Protein AF-A0AAP0KZY1-F1 (afdb_monomer)

Foldseek 3Di:
DWDWDCVVVATFIWDDDPVDPDIDTQQDDPPWRDWDDWDQAPQQKTKIWTQNPPPPDPQQGSIFIKIARRVVRDIATQDEGQWHWADWDADNVRQKIWTFTLGNDGHPPDDPDRDTDTDMDTSPCSDNPPDDDPPPDDPDDDDPDDDDDDDDDDDDDDDDD

pLDDT: mean 78.89, std 20.88, range [32.25, 96.94]

Mean predicted aligned error: 12.03 Å

Secondary structure (DSSP, 8-state):
-EEEE-TTSS-EEEE--TT-SSPEEPP--TT-S-EEEEEEETTTEEEEEE--S---STT----EEEEEETTT--EEE-SPTT-EEEEEEE-TTSSEEEEEEEETSPP---SS----EEEEEETT----SS-PPP---PPP-PPPP----PPPP--------

Radius of gyration: 23.99 Å; Cα contacts (8 Å, |Δi|>4): 283; chains: 1; bounding box: 99×30×45 Å

Sequence (161 aa):
MVFISERSGSARIYSQSPRDLKPRQIPTVTNALFHDRPSLINNNRLYFTSLHEPSGVVFKSSCAVYCTNLEDGKTVRLTPRGAVDYSPAVSRSGKLVAVASYGFKPWEMEFNEMRTDIVVFPASILAIASRSAPADGLPGQAIPPSTSTASPTTDGGASSE

InterPro domains:
  IPR011042 Six-bladed beta-propeller, TolB-like [G3DSA:2.120.10.30] (1-127)

Solvent-accessible surface area (backbone atoms only — not comparable to full-atom values): 10169 Å² total; per-residue (Å²): 93,67,47,77,45,48,90,82,84,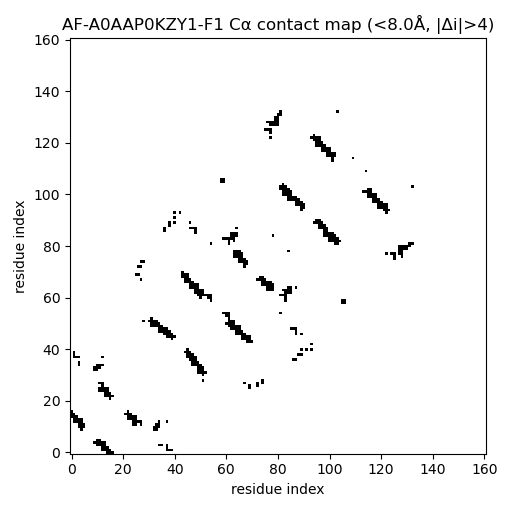45,51,41,49,30,39,40,53,97,88,48,97,65,72,42,75,52,78,65,81,78,92,32,78,40,63,44,71,69,43,77,48,95,84,50,34,38,34,31,32,30,46,63,60,75,60,92,45,86,70,38,73,32,32,28,37,34,38,27,36,66,87,81,52,51,70,45,70,60,49,41,64,73,31,26,33,40,79,71,45,68,42,96,85,56,52,38,34,35,29,42,29,52,41,69,63,73,62,84,82,63,84,88,62,7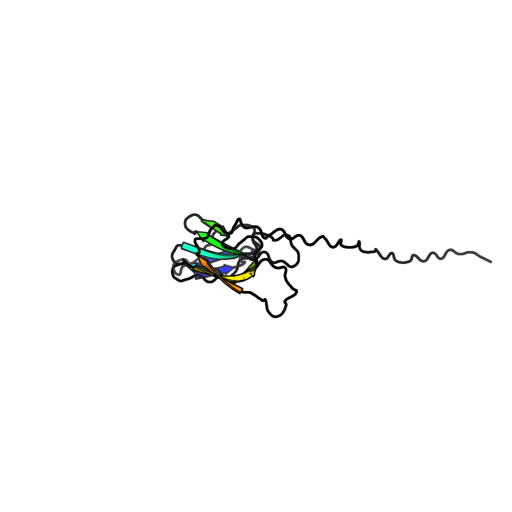8,85,52,47,84,47,73,47,55,60,80,49,74,69,48,72,72,65,71,74,83,87,78,76,75,80,80,81,78,78,77,82,82,81,80,82,77,78,87,81,85,85,83,80,87,82,90,134

Structure (mmCIF, N/CA/C/O backbone):
data_AF-A0AAP0KZY1-F1
#
_entry.id   AF-A0AAP0KZY1-F1
#
loop_
_atom_site.group_PDB
_atom_site.id
_atom_site.type_symbol
_atom_site.label_atom_id
_atom_site.label_alt_id
_atom_site.label_comp_id
_atom_site.label_asym_id
_atom_site.label_entity_id
_atom_site.label_seq_id
_at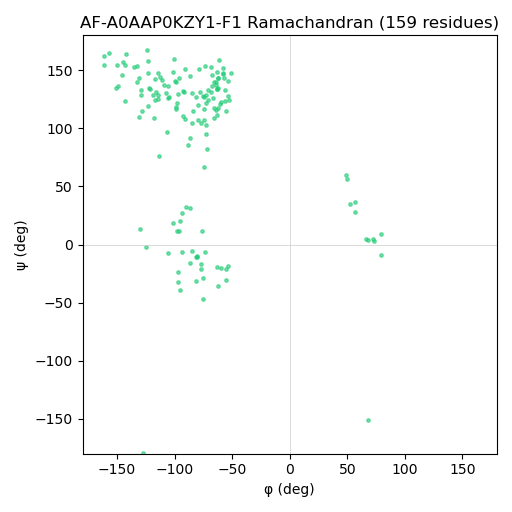om_site.pdbx_PDB_ins_code
_atom_site.Cartn_x
_atom_site.Cartn_y
_atom_site.Cartn_z
_atom_site.occupancy
_atom_site.B_iso_or_equiv
_atom_site.auth_seq_id
_atom_site.auth_comp_id
_atom_site.auth_asym_id
_atom_site.auth_atom_id
_atom_site.pdbx_PDB_model_num
ATOM 1 N N . MET A 1 1 ? -8.149 9.969 12.646 1.00 88.38 1 MET A N 1
ATOM 2 C CA . MET A 1 1 ? -7.103 10.242 11.634 1.00 88.38 1 MET A CA 1
ATOM 3 C C . MET A 1 1 ? -6.083 9.116 11.655 1.00 88.38 1 MET A C 1
ATOM 5 O O . MET A 1 1 ? -5.809 8.599 12.734 1.00 88.38 1 MET A O 1
ATOM 9 N N . VAL A 1 2 ? -5.534 8.747 10.497 1.00 93.38 2 VAL A N 1
ATOM 10 C CA . VAL A 1 2 ? -4.338 7.896 10.396 1.00 93.38 2 VAL A CA 1
ATOM 11 C C . VAL A 1 2 ? -3.182 8.707 9.825 1.00 93.38 2 VAL A C 1
ATOM 13 O O . VAL A 1 2 ? -3.411 9.599 9.013 1.00 93.38 2 VAL A O 1
ATOM 16 N N . PHE A 1 3 ? -1.966 8.444 10.288 1.00 94.00 3 PHE A N 1
ATOM 17 C CA . PHE A 1 3 ? -0.772 9.180 9.875 1.00 94.00 3 PHE A CA 1
ATOM 18 C C . PHE A 1 3 ? 0.492 8.347 10.088 1.00 94.00 3 PHE A C 1
ATOM 20 O O . PHE A 1 3 ? 0.473 7.345 10.804 1.00 94.00 3 PHE A O 1
ATOM 27 N N . ILE A 1 4 ? 1.593 8.777 9.476 1.00 93.75 4 ILE A N 1
ATOM 28 C CA . ILE A 1 4 ? 2.914 8.171 9.653 1.00 93.75 4 ILE A CA 1
ATOM 29 C C . ILE A 1 4 ? 3.729 9.004 10.633 1.00 93.75 4 ILE A C 1
ATOM 31 O O . ILE A 1 4 ? 3.663 10.232 10.633 1.00 93.75 4 ILE A O 1
ATOM 35 N N . SER A 1 5 ? 4.489 8.335 11.492 1.00 92.19 5 SER A N 1
ATOM 36 C CA . SER A 1 5 ? 5.437 8.982 12.392 1.00 92.19 5 SER A CA 1
ATOM 37 C C . SER A 1 5 ? 6.658 8.097 12.600 1.00 92.19 5 SER A C 1
ATOM 39 O O . SER A 1 5 ? 6.539 6.876 12.657 1.00 92.19 5 SER A O 1
ATOM 41 N N . GLU A 1 6 ? 7.817 8.728 12.764 1.00 91.06 6 GLU A N 1
ATOM 42 C CA . GLU A 1 6 ? 9.093 8.060 13.051 1.00 91.06 6 GLU A CA 1
ATOM 43 C C . GLU A 1 6 ? 9.464 8.070 14.539 1.00 91.06 6 GLU A C 1
ATOM 45 O O . GLU A 1 6 ? 10.576 7.718 14.917 1.00 91.06 6 GLU A O 1
ATOM 50 N N . ARG A 1 7 ? 8.528 8.447 15.417 1.00 89.94 7 ARG A N 1
ATOM 51 C CA . ARG A 1 7 ? 8.751 8.616 16.867 1.00 89.94 7 ARG A CA 1
ATOM 52 C C . ARG A 1 7 ? 9.357 7.403 17.590 1.00 89.94 7 ARG A C 1
ATOM 54 O O . ARG A 1 7 ? 9.839 7.552 18.704 1.00 89.94 7 ARG A O 1
ATOM 61 N N . SER A 1 8 ? 9.290 6.214 16.993 1.00 85.88 8 SER A N 1
ATOM 62 C CA . SER A 1 8 ? 9.873 4.969 17.505 1.00 85.88 8 SER A CA 1
ATOM 63 C C . SER A 1 8 ? 11.194 4.589 16.817 1.00 85.88 8 SER A C 1
ATOM 65 O O . SER A 1 8 ? 11.562 3.418 16.815 1.00 85.88 8 SER A O 1
ATOM 67 N N . GLY A 1 9 ? 11.865 5.537 16.155 1.00 86.88 9 GLY A N 1
ATOM 68 C CA . GLY A 1 9 ? 13.112 5.315 15.412 1.00 86.88 9 GLY A CA 1
ATOM 69 C C . GLY A 1 9 ? 12.933 4.683 14.026 1.00 86.88 9 GLY A C 1
ATOM 70 O O . GLY A 1 9 ? 13.905 4.259 13.415 1.00 86.88 9 GLY A O 1
ATOM 71 N N . SER A 1 10 ? 11.697 4.558 13.535 1.00 86.44 10 SER A N 1
ATOM 72 C CA . SER A 1 10 ? 11.380 4.076 12.180 1.00 86.44 10 SER A CA 1
ATOM 73 C C . SER A 1 10 ? 9.962 4.479 11.782 1.00 86.44 10 SER A C 1
ATOM 75 O O . SER A 1 10 ? 9.109 4.664 12.652 1.00 86.44 10 SER A O 1
ATOM 77 N N . ALA A 1 11 ? 9.698 4.596 10.477 1.00 89.62 11 ALA A N 1
ATOM 78 C CA . ALA A 1 11 ? 8.383 4.963 9.959 1.00 89.62 11 ALA A CA 1
ATOM 79 C C . ALA A 1 11 ? 7.330 3.915 10.351 1.00 89.62 11 ALA A C 1
ATOM 81 O O . ALA A 1 11 ? 7.414 2.744 9.966 1.00 89.62 11 ALA A O 1
ATOM 82 N N . ARG A 1 12 ? 6.326 4.336 11.127 1.00 92.00 12 ARG A N 1
ATOM 83 C CA . ARG A 1 12 ? 5.192 3.507 11.564 1.00 92.00 12 ARG A CA 1
ATOM 84 C C . ARG A 1 12 ? 3.873 4.235 11.354 1.00 92.00 12 ARG A C 1
ATOM 86 O O . ARG A 1 12 ? 3.822 5.464 11.361 1.00 92.00 12 ARG A O 1
ATOM 93 N N . ILE A 1 13 ? 2.805 3.461 11.175 1.00 94.00 13 ILE A N 1
ATOM 94 C CA . ILE A 1 13 ? 1.451 3.990 11.004 1.00 94.00 13 ILE A CA 1
ATOM 95 C C . ILE A 1 13 ? 0.766 4.066 12.369 1.00 94.00 13 ILE A C 1
ATOM 97 O O . ILE A 1 13 ? 0.756 3.106 13.139 1.00 94.00 13 ILE A O 1
ATOM 101 N N . TYR A 1 14 ? 0.169 5.217 12.656 1.00 93.56 14 TYR A N 1
ATOM 102 C CA . TYR A 1 14 ? -0.561 5.491 13.886 1.00 93.56 14 TYR A CA 1
ATOM 103 C C . TYR A 1 14 ? -1.995 5.910 13.577 1.00 93.56 14 TYR A C 1
ATOM 105 O O . TYR A 1 14 ? -2.271 6.574 12.577 1.00 93.56 14 TYR A O 1
ATOM 113 N N . SER A 1 15 ? -2.908 5.557 14.478 1.00 92.50 15 SER A N 1
ATOM 114 C CA . SER A 1 15 ? -4.270 6.081 14.526 1.00 92.50 15 SER A CA 1
ATOM 115 C C . SER A 1 15 ? -4.448 7.007 15.720 1.00 92.50 15 SER A C 1
ATOM 117 O O . SER A 1 15 ? -4.044 6.666 16.832 1.00 92.50 15 SER A O 1
ATOM 119 N N . GLN A 1 16 ? -5.129 8.126 15.493 1.00 91.50 16 GLN A N 1
ATOM 120 C CA . GLN A 1 16 ? -5.598 9.036 16.532 1.00 91.50 16 GLN A CA 1
ATOM 121 C C . GLN A 1 16 ? -7.113 9.198 16.419 1.00 91.50 16 GLN A C 1
ATOM 123 O O . GLN A 1 16 ? -7.630 9.657 15.390 1.00 91.50 16 GLN A O 1
ATOM 128 N N . SER A 1 17 ? -7.812 8.810 17.482 1.00 88.06 17 SER A N 1
ATOM 129 C CA . SER A 1 17 ? -9.220 9.135 17.696 1.00 88.06 17 SER A CA 1
ATOM 130 C C . SER A 1 17 ? -9.318 10.499 18.383 1.00 88.06 17 SER A C 1
ATOM 132 O O . SER A 1 17 ? -8.495 10.781 19.249 1.00 88.06 17 SER A O 1
ATOM 134 N N . PRO A 1 18 ? -10.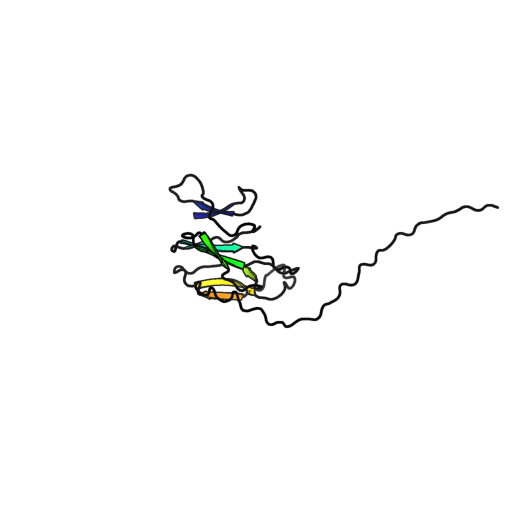332 11.330 18.086 1.00 88.19 18 PRO A N 1
ATOM 135 C CA . PRO A 1 18 ? -10.587 12.551 18.855 1.00 88.19 18 PRO A CA 1
ATOM 136 C C . PRO A 1 18 ? -10.861 12.296 20.345 1.00 88.19 18 PRO A C 1
ATOM 138 O O . PRO A 1 18 ? -10.758 13.212 21.151 1.00 88.19 18 PRO A O 1
ATOM 141 N N . ARG A 1 19 ? -11.242 11.063 20.704 1.00 90.31 19 ARG A N 1
ATOM 142 C CA . ARG A 1 19 ? -11.550 10.659 22.084 1.00 90.31 19 ARG A CA 1
ATOM 143 C C . ARG A 1 19 ? -10.319 10.210 22.872 1.00 90.31 19 ARG A C 1
ATOM 145 O O . ARG A 1 19 ? -10.384 10.150 24.093 1.00 90.31 19 ARG A O 1
ATOM 152 N N . ASP A 1 20 ? -9.218 9.914 22.184 1.00 88.62 20 ASP A N 1
ATOM 153 C CA . ASP A 1 20 ? -8.009 9.370 22.794 1.00 88.62 20 ASP A CA 1
ATOM 154 C C . ASP A 1 20 ? -6.916 10.439 22.828 1.00 88.62 20 ASP A C 1
ATOM 156 O O . ASP A 1 20 ? -6.594 11.058 21.817 1.00 88.62 20 ASP A O 1
ATOM 160 N N . LEU A 1 21 ? -6.289 10.638 23.986 1.00 86.00 21 LEU A N 1
ATOM 161 C CA . LEU A 1 21 ? -5.203 11.617 24.133 1.00 86.00 21 LEU A CA 1
ATOM 162 C C . LEU A 1 21 ? -3.871 11.125 23.547 1.00 86.00 21 LEU A C 1
ATOM 164 O O . LEU A 1 21 ? -2.989 11.931 23.258 1.00 86.00 21 LEU A O 1
ATOM 168 N N . LYS A 1 22 ? -3.705 9.808 23.376 1.00 90.44 22 LYS A N 1
ATOM 169 C CA . LYS A 1 22 ? -2.454 9.192 22.923 1.00 90.44 22 LYS A CA 1
ATOM 170 C C . LYS A 1 22 ? -2.652 8.449 21.599 1.00 90.44 22 LYS A C 1
ATOM 172 O O . LYS A 1 22 ? -3.508 7.566 21.542 1.00 90.44 22 LYS A O 1
ATOM 177 N N . PRO A 1 23 ? -1.814 8.719 20.581 1.00 92.88 23 PRO A N 1
ATOM 178 C CA . PRO A 1 23 ? -1.846 7.956 19.343 1.00 92.88 23 PRO A CA 1
ATOM 179 C C . PRO A 1 23 ? -1.514 6.490 19.572 1.00 92.88 23 PRO A C 1
ATOM 181 O O . PRO A 1 23 ? -0.535 6.158 20.242 1.00 92.88 23 PRO A O 1
ATOM 184 N N . ARG A 1 24 ? -2.305 5.614 18.954 1.00 92.56 24 ARG A N 1
ATOM 185 C CA . ARG A 1 24 ? -2.095 4.168 18.979 1.00 92.56 24 ARG A CA 1
ATOM 186 C C . ARG A 1 24 ? -1.363 3.736 17.718 1.00 92.56 24 ARG A C 1
ATOM 188 O O . ARG A 1 24 ? -1.792 4.079 16.617 1.00 92.56 24 ARG A O 1
ATOM 195 N N . GLN A 1 25 ? -0.285 2.974 17.870 1.00 91.75 25 GLN A N 1
ATOM 196 C CA . GLN A 1 25 ? 0.380 2.350 16.729 1.00 91.75 25 GLN A CA 1
ATOM 197 C C . GLN A 1 25 ? -0.525 1.267 16.142 1.00 91.75 25 GLN A C 1
ATOM 199 O O . GLN A 1 25 ? -1.056 0.435 16.876 1.00 91.75 25 GLN A O 1
ATOM 204 N N . ILE A 1 26 ? -0.705 1.285 14.825 1.00 91.06 26 ILE A N 1
ATOM 205 C CA . ILE A 1 26 ? -1.398 0.215 14.115 1.00 91.06 26 ILE A CA 1
ATOM 206 C C . ILE A 1 26 ? -0.376 -0.889 13.810 1.00 91.06 26 ILE A C 1
ATOM 208 O O . ILE A 1 26 ? 0.693 -0.575 13.280 1.00 91.06 26 ILE A O 1
ATOM 212 N N . PRO A 1 27 ? -0.671 -2.164 14.124 1.00 84.12 27 PRO A N 1
ATOM 213 C CA . PRO A 1 27 ? 0.166 -3.276 13.694 1.00 84.12 27 PRO A CA 1
ATOM 214 C C . PRO A 1 27 ? 0.228 -3.319 12.166 1.00 84.12 27 PRO A C 1
ATOM 216 O O . PRO A 1 27 ? -0.796 -3.433 11.500 1.00 84.12 27 PRO A O 1
ATOM 219 N N . THR A 1 28 ? 1.429 -3.212 11.615 1.00 83.81 28 THR A N 1
ATOM 220 C CA . THR A 1 28 ? 1.718 -3.375 10.185 1.00 83.81 28 THR A CA 1
ATOM 221 C C . THR A 1 28 ? 2.838 -4.397 10.026 1.00 83.81 28 THR A C 1
ATOM 223 O O . THR A 1 28 ? 3.332 -4.949 11.013 1.00 83.81 28 THR A O 1
ATOM 226 N N . VAL A 1 29 ? 3.251 -4.671 8.787 1.00 81.69 29 VAL A N 1
ATOM 227 C CA . VAL A 1 29 ? 4.414 -5.527 8.521 1.00 81.69 29 VAL A CA 1
ATOM 228 C C . VAL A 1 29 ? 5.647 -5.042 9.287 1.00 81.69 29 VAL A C 1
ATOM 230 O O . VAL A 1 29 ? 6.062 -3.886 9.186 1.00 81.69 29 VAL A O 1
ATOM 233 N N . THR A 1 30 ? 6.221 -5.943 10.080 1.00 71.50 30 THR A N 1
ATOM 234 C CA . THR A 1 30 ? 7.420 -5.684 10.873 1.00 71.50 30 THR A CA 1
ATOM 235 C C . THR A 1 30 ? 8.652 -5.635 9.964 1.00 71.50 30 THR A C 1
ATOM 237 O O . THR A 1 30 ? 8.667 -6.202 8.873 1.00 71.50 30 THR A O 1
ATOM 240 N N . ASN A 1 31 ? 9.686 -4.904 10.386 1.00 77.12 31 ASN A N 1
ATOM 241 C CA . ASN A 1 31 ? 10.972 -4.754 9.680 1.00 77.12 31 ASN A CA 1
ATOM 242 C C . ASN A 1 31 ? 10.938 -4.010 8.334 1.00 77.12 31 ASN A C 1
ATOM 244 O O . ASN A 1 31 ? 11.970 -3.888 7.680 1.00 77.12 31 ASN A O 1
ATOM 248 N N . ALA A 1 32 ? 9.797 -3.454 7.924 1.00 80.25 32 ALA A N 1
ATOM 249 C CA . ALA A 1 32 ? 9.772 -2.538 6.792 1.00 80.25 32 ALA A CA 1
ATOM 250 C C . ALA A 1 32 ? 10.431 -1.200 7.169 1.00 80.25 32 ALA A C 1
ATOM 252 O O . ALA A 1 32 ? 10.122 -0.606 8.210 1.00 80.25 32 ALA A O 1
ATOM 253 N N . LEU A 1 33 ? 11.318 -0.724 6.294 1.00 77.19 33 LEU A N 1
ATOM 254 C CA . LEU A 1 33 ? 12.007 0.563 6.439 1.00 77.19 33 LEU A CA 1
ATOM 255 C C . LEU A 1 33 ? 11.117 1.756 6.069 1.00 77.19 33 LEU A C 1
ATOM 257 O O . LEU A 1 33 ? 11.429 2.887 6.420 1.00 77.19 33 LEU A O 1
ATOM 261 N N . PHE A 1 34 ? 10.011 1.510 5.364 1.00 87.75 34 PHE A N 1
ATOM 262 C CA . PHE A 1 34 ? 9.183 2.570 4.807 1.00 87.75 34 PHE A CA 1
ATOM 263 C C . PHE A 1 34 ? 7.710 2.171 4.720 1.00 87.75 34 PHE A C 1
ATOM 265 O O . PHE A 1 34 ? 7.369 1.069 4.264 1.00 87.75 34 PHE A O 1
ATOM 272 N N . HIS A 1 35 ? 6.854 3.114 5.105 1.00 92.56 35 HIS A N 1
ATOM 273 C CA . HIS A 1 35 ? 5.415 3.103 4.882 1.00 92.56 35 HIS A CA 1
ATOM 274 C C . HIS A 1 35 ? 4.992 4.473 4.349 1.00 92.56 35 HIS A C 1
ATOM 276 O O . HIS A 1 35 ? 5.469 5.479 4.865 1.00 92.56 35 HIS A O 1
ATOM 282 N N . ASP A 1 36 ? 4.083 4.514 3.376 1.00 92.62 36 ASP A N 1
ATOM 283 C CA . ASP A 1 36 ? 3.507 5.762 2.855 1.00 92.62 36 ASP A CA 1
ATOM 284 C C . ASP A 1 36 ? 2.012 5.611 2.531 1.00 92.62 36 ASP A C 1
ATOM 286 O O . ASP A 1 36 ? 1.491 4.497 2.436 1.00 92.62 36 ASP A O 1
ATOM 290 N N . ARG A 1 37 ? 1.322 6.746 2.375 1.00 93.00 37 ARG A N 1
ATOM 291 C CA . ARG A 1 37 ? -0.081 6.877 1.950 1.00 93.00 37 ARG A CA 1
ATOM 292 C C . ARG A 1 37 ? -1.051 5.981 2.736 1.00 93.00 37 ARG A C 1
ATOM 294 O O . ARG A 1 37 ? -1.777 5.193 2.129 1.00 93.00 37 ARG A O 1
ATOM 301 N N . PRO A 1 38 ? -1.100 6.087 4.078 1.00 94.81 38 PRO A N 1
ATOM 302 C CA . PRO A 1 38 ? -2.050 5.321 4.864 1.00 94.81 38 PRO A CA 1
ATOM 303 C C . PRO A 1 38 ? -3.473 5.800 4.563 1.00 94.81 38 PRO A C 1
ATOM 305 O O . PRO A 1 38 ? -3.789 6.980 4.710 1.00 94.81 38 PRO A O 1
ATOM 308 N N . SER A 1 39 ? -4.347 4.874 4.190 1.00 92.62 39 SER A N 1
ATOM 309 C CA . SER A 1 39 ? -5.768 5.127 3.975 1.00 92.62 39 SER A CA 1
ATOM 310 C C . SER A 1 39 ? -6.592 4.116 4.758 1.00 92.62 39 SER A C 1
ATOM 312 O O . SER A 1 39 ? -6.535 2.912 4.505 1.00 92.62 39 SER A O 1
ATOM 314 N N . LEU A 1 40 ? -7.337 4.611 5.744 1.00 90.56 40 LEU A N 1
ATOM 315 C CA . LEU A 1 40 ? -8.249 3.809 6.549 1.00 90.56 40 LEU A CA 1
ATOM 316 C C . LEU A 1 40 ? -9.666 3.979 6.010 1.00 90.56 40 LEU A C 1
ATOM 318 O O . LEU A 1 40 ? -10.216 5.080 6.054 1.00 90.56 40 LEU A O 1
ATOM 322 N N . ILE A 1 41 ? -10.255 2.888 5.529 1.00 86.06 41 ILE A N 1
ATOM 323 C CA . ILE A 1 41 ? -11.646 2.863 5.069 1.00 86.06 41 ILE A CA 1
ATOM 324 C C . ILE A 1 41 ? -12.560 2.247 6.132 1.00 86.06 41 ILE A C 1
ATOM 326 O O . ILE A 1 41 ? -12.112 1.480 6.984 1.00 86.06 41 ILE A O 1
ATOM 330 N N . ASN A 1 42 ? -13.860 2.537 6.044 1.00 77.69 42 ASN A N 1
ATOM 331 C CA . ASN A 1 42 ? -14.868 2.199 7.060 1.00 77.69 42 ASN A CA 1
ATOM 332 C C . ASN A 1 42 ? -14.948 0.709 7.445 1.00 77.69 42 ASN A C 1
ATOM 334 O O . ASN A 1 42 ? -15.412 0.397 8.535 1.00 77.69 42 ASN A O 1
ATOM 338 N N . ASN A 1 43 ? -14.459 -0.208 6.608 1.00 79.31 43 ASN A N 1
ATOM 339 C CA . ASN A 1 43 ? -14.481 -1.653 6.867 1.00 79.31 43 ASN A CA 1
ATOM 340 C C . ASN A 1 43 ? -13.262 -2.133 7.676 1.00 79.31 43 ASN A C 1
ATOM 342 O O . ASN A 1 43 ? -12.764 -3.228 7.433 1.00 79.31 43 ASN A O 1
ATOM 346 N N . ASN A 1 44 ? -12.728 -1.283 8.557 1.00 87.56 44 ASN A N 1
ATOM 347 C CA . ASN A 1 44 ? -11.575 -1.572 9.413 1.00 87.56 44 ASN A CA 1
ATOM 348 C C . ASN A 1 44 ? -10.338 -2.092 8.645 1.00 87.56 44 ASN A C 1
ATOM 350 O O . ASN A 1 44 ? -9.582 -2.935 9.125 1.00 87.56 44 ASN A O 1
ATOM 354 N N . ARG A 1 45 ? -10.142 -1.587 7.421 1.00 90.94 45 ARG A N 1
ATOM 355 C CA . ARG A 1 45 ? -9.032 -1.956 6.534 1.00 90.94 45 ARG A CA 1
ATOM 356 C C . ARG A 1 45 ? -8.119 -0.766 6.309 1.00 90.94 45 ARG A C 1
ATOM 358 O O . ARG A 1 45 ? -8.567 0.289 5.857 1.00 90.94 45 ARG A O 1
ATOM 365 N N . LEU A 1 46 ? -6.841 -0.967 6.601 1.00 93.62 46 LEU A N 1
ATOM 366 C CA . LEU A 1 46 ? -5.778 -0.006 6.355 1.00 93.62 46 LEU A CA 1
ATOM 367 C C . LEU A 1 46 ? -5.050 -0.379 5.067 1.00 93.62 46 LEU A C 1
ATOM 369 O O . LEU A 1 46 ? -4.420 -1.428 4.999 1.00 93.62 46 LEU A O 1
ATOM 373 N N . TYR A 1 47 ? -5.093 0.505 4.081 1.00 93.88 47 TYR A N 1
ATOM 374 C CA . TYR A 1 47 ? -4.311 0.410 2.855 1.00 93.88 47 TYR A CA 1
ATOM 375 C C . TYR A 1 47 ? -3.090 1.305 2.981 1.00 93.88 47 TYR A C 1
ATOM 377 O O . TYR A 1 47 ? -3.185 2.402 3.530 1.00 93.88 47 TYR A O 1
ATOM 385 N N . PHE A 1 48 ? -1.947 0.839 2.501 1.00 94.75 48 PHE A N 1
ATOM 386 C CA . PHE A 1 48 ? -0.709 1.602 2.559 1.00 94.75 48 PHE A CA 1
ATOM 387 C C . PHE A 1 48 ? 0.303 1.057 1.560 1.00 94.75 48 PHE A C 1
ATOM 389 O O . PHE A 1 48 ? 0.210 -0.080 1.092 1.00 94.75 48 PHE A O 1
ATOM 396 N N . THR A 1 49 ? 1.296 1.877 1.266 1.00 95.50 49 THR A N 1
ATOM 397 C CA . THR A 1 49 ? 2.453 1.507 0.462 1.00 95.50 49 THR A CA 1
ATOM 398 C C . THR A 1 49 ? 3.605 1.113 1.375 1.00 95.50 49 THR A C 1
ATOM 400 O O . THR A 1 49 ? 3.791 1.728 2.424 1.00 95.50 49 THR A O 1
ATOM 403 N N . SER A 1 50 ? 4.403 0.111 1.003 1.00 94.56 50 SER A N 1
ATOM 404 C CA . SER A 1 50 ? 5.602 -0.255 1.761 1.00 94.56 50 SER A CA 1
ATOM 405 C C . SER A 1 50 ? 6.707 -0.852 0.893 1.00 94.56 50 SER A C 1
ATOM 407 O O . SER A 1 50 ? 6.436 -1.466 -0.137 1.00 94.56 50 SER A O 1
ATOM 409 N N . LEU A 1 51 ? 7.950 -0.718 1.364 1.00 92.25 51 LEU A N 1
ATOM 410 C CA . LEU A 1 51 ? 9.151 -1.370 0.819 1.00 92.25 51 LEU A CA 1
ATOM 411 C C . LEU A 1 51 ? 9.465 -2.702 1.531 1.00 92.25 51 LEU A C 1
ATOM 413 O O . LEU A 1 51 ? 10.622 -3.097 1.635 1.00 92.25 51 LEU A O 1
ATOM 417 N N . HIS A 1 52 ? 8.444 -3.362 2.084 1.00 89.00 52 HIS A N 1
ATOM 418 C CA . HIS A 1 52 ? 8.600 -4.514 2.977 1.00 89.00 52 HIS A CA 1
ATOM 419 C C . HIS A 1 52 ? 9.283 -5.735 2.343 1.00 89.00 52 HIS A C 1
ATOM 421 O O . HIS A 1 52 ? 10.023 -6.426 3.034 1.00 89.00 52 HIS A O 1
ATOM 427 N N . GLU A 1 53 ? 9.043 -6.004 1.057 1.00 89.31 53 GLU A N 1
ATOM 428 C CA . GLU A 1 53 ? 9.595 -7.161 0.338 1.00 89.31 53 GLU A CA 1
ATOM 429 C C . GLU A 1 53 ? 10.701 -6.692 -0.630 1.00 89.31 53 GLU A C 1
ATOM 431 O O . GLU A 1 53 ? 10.362 -6.242 -1.726 1.00 89.31 53 GLU A O 1
ATOM 436 N N . PRO A 1 54 ? 12.004 -6.759 -0.274 1.00 86.38 54 PRO A N 1
ATOM 437 C CA . PRO A 1 54 ? 13.092 -6.271 -1.126 1.00 86.38 54 PRO A CA 1
ATOM 438 C C . PRO A 1 54 ? 13.099 -6.935 -2.509 1.00 86.38 54 PRO A C 1
ATOM 440 O O . PRO A 1 54 ? 12.837 -8.129 -2.631 1.00 86.38 54 PRO A O 1
ATOM 443 N N . SER A 1 55 ? 13.441 -6.174 -3.552 1.00 85.19 55 SER A N 1
ATOM 444 C CA . SER A 1 55 ? 13.475 -6.687 -4.930 1.00 85.19 55 SER A CA 1
ATOM 445 C C . SER A 1 55 ? 14.694 -7.572 -5.209 1.00 85.19 55 SER A C 1
ATOM 447 O O . SER A 1 55 ? 14.631 -8.430 -6.084 1.00 85.19 55 SER A O 1
ATOM 449 N N . GLY A 1 56 ? 15.810 -7.339 -4.506 1.00 85.81 56 GLY A N 1
ATOM 450 C CA . GLY A 1 56 ? 17.112 -7.948 -4.806 1.00 85.81 56 GLY A CA 1
ATOM 451 C C . GLY A 1 56 ? 17.742 -7.464 -6.120 1.00 85.81 56 GLY A C 1
ATOM 452 O O . GLY A 1 56 ? 18.802 -7.950 -6.498 1.00 85.81 56 GLY A O 1
ATOM 453 N N . VAL A 1 57 ? 17.111 -6.508 -6.810 1.00 85.56 57 VAL A N 1
ATOM 454 C CA . VAL A 1 57 ? 17.523 -6.015 -8.128 1.00 85.56 57 VAL A CA 1
ATOM 455 C C . VAL A 1 57 ? 17.900 -4.541 -8.013 1.00 85.56 57 VAL A C 1
ATOM 457 O O . VAL A 1 57 ? 17.110 -3.715 -7.551 1.00 85.56 57 VAL A O 1
ATOM 460 N N . VAL A 1 58 ? 19.120 -4.211 -8.438 1.00 84.88 58 VAL A N 1
ATOM 461 C CA . VAL A 1 58 ? 19.616 -2.829 -8.461 1.00 84.88 58 VAL A CA 1
ATOM 462 C C . VAL A 1 58 ? 18.748 -1.998 -9.407 1.00 84.88 58 VAL A C 1
ATOM 464 O O . VAL A 1 58 ? 18.289 -2.501 -10.430 1.00 84.88 58 VAL A O 1
ATOM 467 N N . PHE A 1 59 ? 18.493 -0.737 -9.052 1.00 84.69 59 PHE A N 1
ATOM 468 C CA . PHE A 1 59 ? 17.617 0.158 -9.819 1.00 84.69 59 PHE A CA 1
ATOM 469 C C . PHE A 1 59 ? 16.195 -0.388 -10.017 1.00 84.69 59 PHE A C 1
ATOM 471 O O . PHE A 1 59 ? 15.508 -0.051 -10.975 1.00 84.69 59 PHE A O 1
ATOM 478 N N . LYS A 1 60 ? 15.715 -1.224 -9.094 1.00 87.81 60 LYS A N 1
ATOM 479 C CA . LYS A 1 60 ? 14.318 -1.643 -9.068 1.00 87.81 60 LYS A CA 1
ATOM 480 C C . LYS A 1 60 ? 13.753 -1.487 -7.668 1.00 87.81 60 LYS A C 1
ATOM 482 O O . LYS A 1 60 ? 14.100 -2.230 -6.750 1.00 87.81 60 LYS A O 1
ATOM 487 N N . SER A 1 61 ? 12.861 -0.514 -7.526 1.00 90.25 61 SER A N 1
ATOM 488 C CA . SER A 1 61 ? 12.108 -0.287 -6.294 1.00 90.25 61 SER A CA 1
ATOM 489 C C . SER A 1 61 ? 11.310 -1.536 -5.895 1.00 90.25 61 SER A C 1
ATOM 491 O O . SER A 1 61 ? 10.837 -2.288 -6.745 1.00 90.25 61 SER A O 1
ATOM 493 N N . SER A 1 62 ? 11.163 -1.765 -4.591 1.00 91.94 62 SER A N 1
ATOM 494 C CA . SER A 1 62 ? 10.335 -2.829 -4.002 1.00 91.94 62 SER A CA 1
ATOM 495 C C . SER A 1 62 ? 8.941 -2.349 -3.586 1.00 91.94 62 SER A C 1
ATOM 497 O O . SER A 1 62 ? 8.226 -3.034 -2.851 1.00 91.94 62 SER A O 1
ATOM 499 N N . CYS A 1 63 ? 8.569 -1.146 -4.017 1.00 94.12 63 CYS A N 1
ATOM 500 C CA . CYS A 1 63 ? 7.334 -0.494 -3.631 1.00 94.12 63 CYS A CA 1
ATOM 501 C C . CYS A 1 63 ? 6.106 -1.313 -4.023 1.00 94.12 63 CYS A C 1
ATOM 503 O O . CYS A 1 63 ? 5.910 -1.649 -5.189 1.00 94.12 63 CYS A O 1
ATOM 505 N N . ALA A 1 64 ? 5.289 -1.636 -3.025 1.00 95.00 64 ALA A N 1
ATOM 506 C CA . ALA A 1 64 ? 4.079 -2.413 -3.202 1.00 95.00 64 ALA A CA 1
ATOM 507 C C . ALA A 1 64 ? 2.966 -1.909 -2.284 1.00 95.00 64 ALA A C 1
ATOM 509 O O . ALA A 1 64 ? 3.213 -1.343 -1.214 1.00 95.00 64 ALA A O 1
ATOM 510 N N . VAL A 1 65 ? 1.730 -2.162 -2.702 1.00 95.00 65 VAL A N 1
ATOM 511 C CA . VAL A 1 65 ? 0.524 -1.832 -1.939 1.00 95.00 65 VAL A CA 1
ATOM 512 C C . VAL A 1 65 ? 0.094 -3.019 -1.089 1.00 95.00 65 VAL A C 1
ATOM 514 O O . VAL A 1 65 ? -0.021 -4.147 -1.580 1.00 95.00 65 VAL A O 1
ATOM 517 N N . TYR A 1 66 ? -0.185 -2.738 0.180 1.00 93.62 66 TYR A N 1
ATOM 518 C CA . TYR A 1 66 ? -0.611 -3.688 1.197 1.00 93.62 66 TYR A CA 1
ATOM 519 C C . TYR A 1 66 ? -1.951 -3.273 1.801 1.00 93.62 66 TYR A C 1
ATOM 521 O O . TYR A 1 66 ? -2.341 -2.104 1.774 1.00 93.62 66 TYR A O 1
ATOM 529 N N . CYS A 1 67 ? -2.644 -4.253 2.373 1.00 92.69 67 CYS A N 1
ATOM 530 C CA . CYS A 1 67 ? -3.835 -4.061 3.184 1.00 92.69 67 CYS A CA 1
ATOM 531 C C . CYS A 1 67 ? -3.670 -4.805 4.506 1.00 92.69 67 CYS A C 1
ATOM 533 O O . CYS A 1 67 ? -3.397 -6.004 4.504 1.00 92.69 67 CYS A O 1
ATOM 535 N N . THR A 1 68 ? -3.900 -4.121 5.619 1.00 91.75 68 THR A N 1
ATOM 536 C CA . THR A 1 68 ? -4.040 -4.738 6.938 1.00 91.75 68 THR A CA 1
ATOM 537 C C . THR A 1 68 ? -5.507 -4.735 7.341 1.00 91.75 68 THR A C 1
ATOM 539 O O . THR A 1 68 ? -6.155 -3.687 7.323 1.00 91.75 68 THR A O 1
ATOM 542 N N . ASN A 1 69 ? -6.034 -5.901 7.706 1.00 90.69 69 ASN A N 1
ATOM 543 C CA . ASN A 1 69 ? -7.296 -5.990 8.427 1.00 90.69 69 ASN A CA 1
ATOM 544 C C . ASN A 1 69 ? -7.023 -5.690 9.907 1.00 90.69 69 ASN A C 1
ATOM 546 O O . ASN A 1 69 ? -6.205 -6.348 10.540 1.00 90.69 69 ASN A O 1
ATOM 550 N N . LEU A 1 70 ? -7.659 -4.654 10.448 1.00 90.06 70 LEU A N 1
ATOM 551 C CA . LEU A 1 70 ? -7.416 -4.210 11.820 1.00 90.06 70 LEU A CA 1
ATOM 552 C C . LEU A 1 70 ? -8.169 -5.048 12.864 1.00 90.06 70 LEU A C 1
ATOM 554 O O . LEU A 1 70 ? -7.914 -4.877 14.052 1.00 90.06 70 LEU A O 1
ATOM 558 N N . GLU A 1 71 ? -9.088 -5.924 12.446 1.00 89.31 71 GLU A N 1
ATOM 559 C CA . GLU A 1 71 ? -9.787 -6.849 13.350 1.00 89.31 71 GLU A CA 1
ATOM 560 C C . GLU A 1 71 ? -8.882 -8.006 13.783 1.00 89.31 71 GLU A C 1
ATOM 562 O O . GLU A 1 71 ? -8.800 -8.316 14.967 1.00 89.31 71 GLU A O 1
ATOM 567 N N . ASP A 1 72 ? -8.179 -8.619 12.827 1.00 88.88 72 ASP A N 1
ATOM 568 C CA . ASP A 1 72 ? -7.295 -9.772 13.049 1.00 88.88 72 ASP A CA 1
ATOM 569 C C . ASP A 1 72 ? -5.795 -9.409 12.992 1.00 88.88 72 ASP A C 1
ATOM 571 O O . ASP A 1 72 ? -4.938 -10.241 13.285 1.00 88.88 72 ASP A O 1
ATOM 575 N N . GLY A 1 73 ? -5.458 -8.170 12.613 1.00 88.50 73 GLY A N 1
ATOM 576 C CA . GLY A 1 73 ? -4.085 -7.687 12.444 1.00 88.50 73 GLY A CA 1
ATOM 577 C C . GLY A 1 73 ? -3.368 -8.239 11.206 1.00 88.50 73 GLY A C 1
ATOM 578 O O . GLY A 1 73 ? -2.179 -7.970 11.008 1.00 88.50 73 GLY A O 1
ATOM 579 N N . LYS A 1 74 ? -4.049 -9.013 10.354 1.00 89.56 74 LYS A N 1
ATOM 580 C CA . LYS A 1 74 ? -3.431 -9.693 9.216 1.00 89.56 74 LYS A CA 1
ATOM 581 C C . LYS A 1 74 ? -3.141 -8.708 8.096 1.00 89.56 74 LYS A C 1
ATOM 583 O O . LYS A 1 74 ? -4.028 -8.003 7.615 1.00 89.56 74 LYS A O 1
ATOM 588 N N . THR A 1 75 ? -1.896 -8.720 7.625 1.00 91.25 75 THR A N 1
ATOM 589 C CA . THR A 1 75 ? -1.461 -7.914 6.480 1.00 91.25 75 THR A CA 1
ATOM 590 C C . THR A 1 75 ? -1.274 -8.777 5.237 1.00 91.25 75 THR A C 1
ATOM 592 O O . THR A 1 75 ? -0.708 -9.866 5.310 1.00 91.25 75 THR A O 1
ATOM 595 N N . VAL A 1 76 ? -1.745 -8.286 4.092 1.00 91.25 76 VAL A N 1
ATOM 596 C CA . VAL A 1 76 ? -1.633 -8.940 2.782 1.00 91.25 76 VAL A CA 1
ATOM 597 C C . VAL A 1 76 ? -1.118 -7.957 1.734 1.00 91.25 76 VAL A C 1
ATOM 599 O O . VAL A 1 76 ? -1.475 -6.778 1.752 1.00 91.25 76 VAL A O 1
ATOM 602 N N . ARG A 1 77 ? -0.289 -8.438 0.804 1.00 92.44 77 ARG A N 1
ATOM 603 C CA . ARG A 1 77 ? 0.114 -7.688 -0.395 1.00 92.44 77 ARG A CA 1
ATOM 604 C C . ARG A 1 77 ? -1.025 -7.738 -1.417 1.00 92.44 77 ARG A C 1
ATOM 606 O O . ARG A 1 77 ? -1.559 -8.811 -1.679 1.00 92.44 77 ARG A O 1
ATOM 613 N N . LEU A 1 78 ? -1.397 -6.590 -1.979 1.00 93.00 78 LEU A N 1
ATOM 614 C CA . LEU A 1 78 ? -2.468 -6.474 -2.982 1.00 93.00 78 LEU A CA 1
ATOM 615 C C . LEU A 1 78 ? -1.953 -6.450 -4.422 1.00 93.00 78 LEU A C 1
ATOM 617 O O . LEU A 1 78 ? -2.686 -6.756 -5.355 1.00 93.00 78 LEU A O 1
ATOM 621 N N . THR A 1 79 ? -0.700 -6.057 -4.599 1.00 93.81 79 THR A N 1
ATOM 622 C CA . THR A 1 79 ? -0.068 -5.853 -5.905 1.00 93.81 79 THR A CA 1
ATOM 623 C C . THR A 1 79 ? 0.832 -7.035 -6.265 1.00 93.81 79 THR A C 1
ATOM 625 O O . THR A 1 79 ? 1.399 -7.655 -5.358 1.00 93.81 79 THR A O 1
ATOM 628 N N . PRO A 1 80 ? 0.992 -7.388 -7.552 1.00 91.44 80 PRO A N 1
ATOM 629 C CA . PRO A 1 80 ? 1.802 -8.536 -7.951 1.00 91.44 80 PRO A CA 1
ATOM 630 C C . PRO A 1 80 ? 3.247 -8.433 -7.461 1.00 91.44 80 PRO A C 1
ATOM 632 O O . PRO A 1 80 ? 3.812 -7.342 -7.369 1.00 91.44 80 PRO A O 1
ATOM 635 N N . ARG A 1 81 ? 3.882 -9.569 -7.163 1.00 90.12 81 ARG A N 1
ATOM 636 C CA . ARG A 1 81 ? 5.311 -9.588 -6.819 1.00 90.12 81 ARG A CA 1
ATOM 637 C C . ARG A 1 81 ? 6.166 -9.214 -8.022 1.00 90.12 81 ARG A C 1
ATOM 639 O O . ARG A 1 81 ? 5.928 -9.682 -9.127 1.00 90.12 81 ARG A O 1
ATOM 646 N N . GLY A 1 82 ? 7.172 -8.375 -7.793 1.00 89.81 82 GLY A N 1
ATOM 647 C CA . GLY A 1 82 ? 8.049 -7.861 -8.847 1.00 89.81 82 GLY A CA 1
ATOM 648 C C . GLY A 1 82 ? 7.456 -6.713 -9.669 1.00 89.81 82 GLY A C 1
ATOM 649 O O . GLY A 1 82 ? 8.213 -6.105 -10.428 1.00 89.81 82 GLY A O 1
ATOM 650 N N . ALA A 1 83 ? 6.164 -6.404 -9.500 1.00 92.56 83 ALA A N 1
ATOM 651 C CA . ALA A 1 83 ? 5.592 -5.133 -9.917 1.00 92.56 83 ALA A CA 1
ATOM 652 C C . ALA A 1 83 ? 5.923 -4.044 -8.889 1.00 92.56 83 ALA A C 1
ATOM 654 O O . ALA A 1 83 ? 6.106 -4.336 -7.699 1.00 92.56 83 ALA A O 1
ATOM 655 N N . VAL A 1 84 ? 6.014 -2.809 -9.373 1.00 94.56 84 VAL A N 1
ATOM 656 C CA . VAL A 1 84 ? 6.342 -1.631 -8.578 1.00 94.56 84 VAL A CA 1
ATOM 657 C C . VAL A 1 84 ? 5.165 -0.664 -8.626 1.00 94.56 84 VAL A C 1
ATOM 659 O O . VAL A 1 84 ? 4.908 -0.046 -9.656 1.00 94.56 84 VAL A O 1
ATOM 662 N N . ASP A 1 85 ? 4.453 -0.538 -7.510 1.00 95.44 85 ASP A N 1
ATOM 663 C CA . ASP A 1 85 ? 3.166 0.155 -7.445 1.00 95.44 85 ASP A CA 1
ATOM 664 C C . ASP A 1 85 ? 3.139 1.189 -6.319 1.00 95.44 85 ASP A C 1
ATOM 666 O O . ASP A 1 85 ? 3.510 0.908 -5.176 1.00 95.44 85 ASP A O 1
ATOM 670 N N . TYR A 1 86 ? 2.660 2.388 -6.641 1.00 94.12 86 TYR A N 1
ATOM 671 C CA . TYR A 1 86 ? 2.685 3.566 -5.780 1.00 94.12 86 TYR A CA 1
ATOM 672 C C . TYR A 1 86 ? 1.285 4.145 -5.567 1.00 94.12 86 TYR A C 1
ATOM 674 O O . TYR A 1 86 ? 0.340 3.856 -6.301 1.00 94.12 86 TYR A O 1
ATOM 682 N N . SER A 1 87 ? 1.184 5.053 -4.591 1.00 93.62 87 SER A N 1
ATOM 683 C CA . SER A 1 87 ? 0.054 5.979 -4.435 1.00 93.62 87 SER A CA 1
ATOM 684 C C . SER A 1 87 ? -1.340 5.326 -4.506 1.00 93.62 87 SER A C 1
ATOM 686 O O . SER A 1 87 ? -2.134 5.701 -5.369 1.00 93.62 87 SER A O 1
ATOM 688 N N . PRO A 1 88 ? -1.670 4.365 -3.622 1.00 95.44 88 PRO A N 1
ATOM 689 C CA . PRO A 1 88 ? -2.967 3.709 -3.655 1.00 95.44 88 PRO A CA 1
ATOM 690 C C . PRO A 1 88 ? -4.107 4.690 -3.362 1.00 95.44 88 PRO A C 1
ATOM 692 O O . PRO A 1 88 ? -4.047 5.477 -2.416 1.00 95.44 88 PRO A O 1
ATOM 695 N N . ALA A 1 89 ? -5.186 4.574 -4.129 1.00 95.12 89 ALA A N 1
ATOM 696 C CA . ALA A 1 89 ? -6.469 5.214 -3.875 1.00 95.12 89 ALA A CA 1
ATOM 697 C C . ALA A 1 89 ? -7.557 4.143 -3.775 1.00 95.12 89 ALA A C 1
ATOM 699 O O . ALA A 1 89 ? -7.620 3.218 -4.583 1.00 95.12 89 ALA A O 1
ATOM 700 N N . VAL A 1 90 ? -8.424 4.254 -2.772 1.00 93.69 90 VAL A N 1
ATOM 701 C CA . VAL A 1 90 ? -9.443 3.239 -2.484 1.00 93.69 90 VAL A CA 1
ATOM 702 C C . VAL A 1 90 ? -10.822 3.849 -2.671 1.00 93.69 90 VAL A C 1
ATOM 704 O O . VAL A 1 90 ? -11.117 4.925 -2.154 1.00 93.69 90 VAL A O 1
ATOM 707 N N . SER A 1 91 ? -11.680 3.154 -3.415 1.00 92.88 91 SER A N 1
ATOM 708 C CA . SER A 1 91 ? -13.082 3.550 -3.581 1.00 92.88 91 SER A CA 1
ATOM 709 C C . SER A 1 91 ? -13.807 3.638 -2.233 1.00 92.88 91 SER A C 1
ATOM 711 O O . SER A 1 91 ? -13.506 2.890 -1.303 1.00 92.88 91 SER A O 1
ATOM 713 N N . ARG A 1 92 ? -14.835 4.492 -2.135 1.00 89.00 92 ARG A N 1
ATOM 714 C CA . ARG A 1 92 ? -15.624 4.668 -0.899 1.00 89.00 92 ARG A CA 1
ATOM 715 C C . ARG A 1 92 ? -16.229 3.360 -0.369 1.00 89.00 92 ARG A C 1
ATOM 717 O O . ARG A 1 92 ? -16.400 3.210 0.835 1.00 89.00 92 ARG A O 1
ATOM 724 N N . SER A 1 93 ? -16.548 2.420 -1.260 1.00 88.94 93 SER A N 1
ATOM 725 C CA . SER A 1 93 ? -17.070 1.094 -0.909 1.00 88.94 93 SER A CA 1
ATOM 726 C C . SER A 1 93 ? -15.990 0.093 -0.483 1.00 88.94 93 SER A C 1
ATOM 728 O O . SER A 1 93 ? -16.325 -0.999 -0.031 1.00 88.94 93 SER A O 1
ATOM 730 N N . GLY A 1 94 ? -14.708 0.416 -0.673 1.00 88.12 94 GLY A N 1
ATOM 731 C CA . GLY A 1 94 ? -13.580 -0.487 -0.443 1.00 88.12 94 GLY A CA 1
ATOM 732 C C . GLY A 1 94 ? -13.421 -1.591 -1.489 1.00 88.12 94 GLY A C 1
ATOM 733 O O . GLY A 1 94 ? -12.548 -2.439 -1.340 1.00 88.12 94 GLY A O 1
ATOM 734 N N . LYS A 1 95 ? -14.259 -1.617 -2.535 1.00 89.88 95 LYS A N 1
ATOM 735 C CA . LYS A 1 95 ? -14.284 -2.715 -3.516 1.00 89.88 95 LYS A CA 1
ATOM 736 C C . LYS A 1 95 ? -13.207 -2.591 -4.585 1.00 89.88 95 LYS A C 1
ATOM 738 O O . LYS A 1 95 ? -12.736 -3.609 -5.072 1.00 89.88 95 LYS A O 1
ATOM 743 N N . LEU A 1 96 ? -12.831 -1.367 -4.940 1.00 93.56 96 LEU A N 1
ATOM 744 C CA . LEU A 1 96 ? -11.819 -1.058 -5.949 1.00 93.56 96 LEU A CA 1
ATOM 745 C C . LEU A 1 96 ? -10.635 -0.321 -5.330 1.00 93.56 96 LEU A C 1
ATOM 747 O O . LEU A 1 96 ? -10.828 0.551 -4.472 1.00 93.56 96 LEU A O 1
ATOM 751 N N . VAL A 1 97 ? -9.447 -0.654 -5.826 1.00 94.75 97 VAL A N 1
ATOM 752 C CA . VAL A 1 97 ? -8.174 0.014 -5.556 1.00 94.75 97 VAL A CA 1
ATOM 753 C C . VAL A 1 97 ? -7.598 0.484 -6.885 1.00 94.75 97 VAL A C 1
ATOM 755 O O . VAL A 1 97 ? -7.590 -0.274 -7.851 1.00 94.75 97 VAL A O 1
ATOM 758 N N . ALA A 1 98 ? -7.132 1.727 -6.927 1.00 96.62 98 ALA A N 1
ATOM 759 C CA . ALA A 1 98 ? -6.352 2.290 -8.018 1.00 96.62 98 ALA A CA 1
ATOM 760 C C . ALA A 1 98 ? -4.914 2.526 -7.543 1.00 96.62 98 ALA A C 1
ATOM 762 O O . ALA A 1 98 ? -4.715 2.944 -6.402 1.00 96.62 98 ALA A O 1
ATOM 763 N N . VAL A 1 99 ? -3.928 2.269 -8.399 1.00 96.94 99 VAL A N 1
ATOM 764 C CA . VAL A 1 99 ? -2.502 2.494 -8.116 1.00 96.94 99 VAL A CA 1
ATOM 765 C C . VAL A 1 99 ? -1.822 3.164 -9.304 1.00 96.94 99 VAL A C 1
ATOM 767 O O . VAL A 1 99 ? -2.240 2.968 -10.445 1.00 96.94 99 VAL A O 1
ATOM 770 N N . ALA A 1 100 ? -0.759 3.919 -9.032 1.00 96.44 100 ALA A N 1
ATOM 771 C CA . ALA A 1 100 ? 0.199 4.334 -10.050 1.00 96.44 100 ALA A CA 1
ATOM 772 C C . ALA A 1 100 ? 1.233 3.213 -10.214 1.00 96.4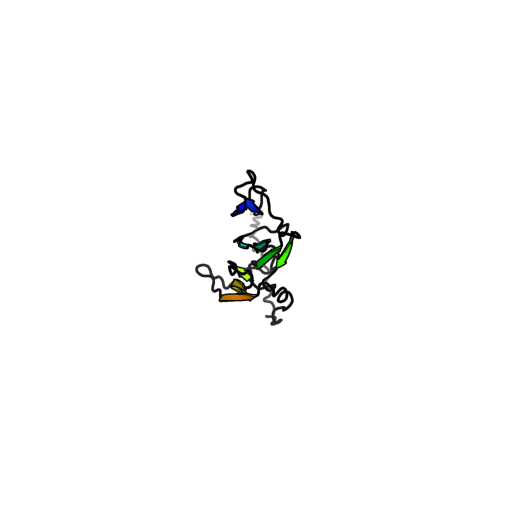4 100 ALA A C 1
ATOM 774 O O . ALA A 1 100 ? 2.081 3.015 -9.342 1.00 96.44 100 ALA A O 1
ATOM 775 N N . SER A 1 101 ? 1.122 2.446 -11.294 1.00 95.75 101 SER A N 1
ATOM 776 C CA . SER A 1 101 ? 1.933 1.261 -11.551 1.00 95.75 101 SER A CA 1
ATOM 777 C C . SER A 1 101 ? 3.096 1.583 -12.471 1.00 95.75 101 SER A C 1
ATOM 779 O O . SER A 1 101 ? 2.903 1.998 -13.608 1.00 95.75 101 SER A O 1
ATOM 781 N N . TYR A 1 102 ? 4.317 1.343 -12.007 1.00 94.44 102 TYR A N 1
ATOM 782 C CA . TYR A 1 102 ? 5.490 1.270 -12.877 1.00 94.44 102 TYR A CA 1
ATOM 783 C C . TYR A 1 102 ? 5.652 -0.134 -13.488 1.00 94.44 102 TYR A C 1
ATOM 785 O O . TYR A 1 102 ? 6.511 -0.352 -14.339 1.00 94.44 102 TYR A O 1
ATOM 793 N N . GLY A 1 103 ? 4.816 -1.097 -13.084 1.00 92.88 103 GLY A N 1
ATOM 794 C CA . GLY A 1 103 ? 4.805 -2.449 -13.627 1.00 92.88 103 GLY A CA 1
ATOM 795 C C . GLY A 1 103 ? 6.061 -3.249 -13.281 1.00 92.88 103 GLY A C 1
ATOM 796 O O . GLY A 1 103 ? 6.676 -3.066 -12.231 1.00 92.88 103 GLY A O 1
ATOM 797 N N . PHE A 1 104 ? 6.422 -4.186 -14.160 1.00 91.31 104 PHE A N 1
ATOM 798 C CA . PHE A 1 104 ? 7.511 -5.146 -13.935 1.00 91.31 104 PHE A CA 1
ATOM 799 C C . PHE A 1 104 ? 8.867 -4.703 -14.505 1.00 91.31 104 PHE A C 1
ATOM 801 O O . PHE A 1 104 ? 9.870 -5.389 -14.271 1.00 91.31 104 PHE A O 1
ATOM 808 N N . LYS A 1 105 ? 8.905 -3.589 -15.243 1.00 87.00 105 LYS A N 1
ATOM 809 C CA . LYS A 1 105 ? 10.102 -3.112 -15.945 1.00 87.00 105 LYS A CA 1
ATOM 810 C C . LYS A 1 105 ? 11.194 -2.627 -14.970 1.00 87.00 105 LYS A C 1
ATOM 812 O O . LYS A 1 105 ? 10.880 -2.230 -13.842 1.00 87.00 105 LYS A O 1
ATOM 817 N N . PRO A 1 106 ? 12.478 -2.696 -15.361 1.00 85.50 106 PRO A N 1
ATOM 818 C CA . PRO A 1 106 ? 13.560 -2.005 -14.660 1.00 85.50 106 PRO A CA 1
ATOM 819 C C . PRO A 1 106 ? 13.345 -0.488 -14.680 1.00 85.50 106 PRO A C 1
ATOM 821 O O . PRO A 1 106 ? 12.637 0.019 -15.546 1.00 85.50 106 PRO A O 1
ATOM 824 N N . TRP A 1 107 ? 13.963 0.242 -13.750 1.00 85.25 107 TRP A N 1
ATOM 825 C CA . TRP A 1 107 ? 13.968 1.701 -13.824 1.00 85.25 107 TRP A CA 1
ATOM 826 C C . TRP A 1 107 ? 14.857 2.176 -14.975 1.00 85.25 107 TRP A C 1
ATOM 828 O O . TRP A 1 107 ? 16.043 1.856 -15.027 1.00 85.25 107 TRP A O 1
ATOM 838 N N . GLU A 1 108 ? 14.292 2.976 -15.873 1.00 87.19 108 GLU A N 1
ATOM 839 C CA . GLU A 1 108 ? 14.966 3.462 -17.085 1.00 87.19 108 GLU A CA 1
ATOM 840 C C . GLU A 1 108 ? 15.711 4.791 -16.861 1.00 87.19 108 GLU A C 1
ATOM 842 O O . GLU A 1 108 ? 15.799 5.623 -17.759 1.00 87.19 108 GLU A O 1
ATOM 847 N N . MET A 1 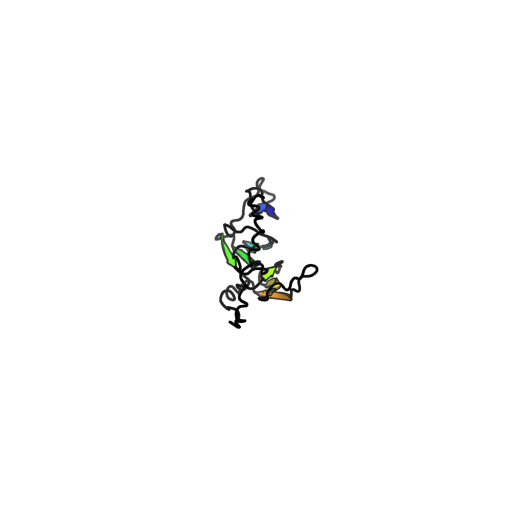109 ? 16.246 5.011 -15.650 1.00 85.62 109 MET A N 1
ATOM 848 C CA . MET A 1 109 ? 16.906 6.271 -15.261 1.00 85.62 109 MET A CA 1
ATOM 849 C C . MET A 1 109 ? 15.999 7.501 -15.439 1.00 85.62 109 MET A C 1
ATOM 851 O O . MET A 1 109 ? 16.422 8.590 -15.823 1.00 85.62 109 MET A O 1
ATOM 855 N N . GLU A 1 110 ? 14.713 7.323 -15.157 1.00 83.62 110 GLU A N 1
ATOM 856 C CA . GLU A 1 110 ? 13.719 8.388 -15.175 1.00 83.62 110 GLU A CA 1
ATOM 857 C C . GLU A 1 110 ? 13.855 9.248 -13.906 1.00 83.62 110 GLU A C 1
ATOM 859 O O . GLU A 1 110 ? 13.465 8.819 -12.819 1.00 83.62 110 GLU A O 1
ATOM 864 N N . PHE A 1 111 ? 14.420 10.454 -14.028 1.00 79.62 111 PHE A N 1
ATOM 865 C CA . PHE A 1 111 ? 14.640 11.362 -12.887 1.00 79.62 111 PHE A CA 1
ATOM 866 C C . PHE A 1 111 ? 13.554 12.431 -12.718 1.00 79.62 111 PHE A C 1
ATOM 868 O O . PHE A 1 111 ? 13.266 12.836 -11.595 1.00 79.62 111 PHE A O 1
ATOM 875 N N . ASN A 1 112 ? 12.962 12.895 -13.823 1.00 81.62 112 ASN A N 1
ATOM 876 C CA . ASN A 1 112 ? 12.021 14.021 -13.806 1.00 81.62 112 ASN A CA 1
ATOM 877 C C . ASN A 1 112 ? 10.561 13.568 -13.724 1.00 81.62 112 ASN A C 1
ATOM 879 O O . ASN A 1 112 ? 9.755 14.188 -13.037 1.00 81.62 112 ASN A O 1
ATOM 883 N N . GLU A 1 113 ? 10.217 12.490 -14.425 1.00 84.12 113 GLU A N 1
ATOM 884 C CA . GLU A 1 113 ? 8.856 11.972 -14.507 1.00 84.12 113 GLU A CA 1
ATOM 885 C C . GLU A 1 113 ? 8.905 10.449 -14.533 1.00 84.12 113 GLU A C 1
ATOM 887 O O . GLU A 1 113 ? 9.548 9.874 -15.407 1.00 84.12 113 GLU A O 1
ATOM 892 N N . MET A 1 114 ? 8.217 9.811 -13.583 1.00 87.19 114 MET A N 1
ATOM 893 C CA . MET A 1 114 ? 8.032 8.363 -13.594 1.00 87.19 114 MET A CA 1
ATOM 894 C C . MET A 1 114 ? 6.839 8.000 -14.478 1.00 87.19 114 MET A C 1
ATOM 896 O O . MET A 1 114 ? 5.691 8.302 -14.143 1.00 87.19 114 MET A O 1
ATOM 900 N N . ARG A 1 115 ? 7.101 7.294 -15.578 1.00 90.50 115 ARG A N 1
ATOM 901 C CA . ARG A 1 115 ? 6.085 6.779 -16.499 1.00 90.50 115 ARG A CA 1
ATOM 902 C C . ARG A 1 115 ? 5.353 5.606 -15.869 1.00 90.50 115 ARG A C 1
ATOM 904 O O . ARG A 1 115 ? 5.812 4.459 -15.942 1.00 90.50 115 ARG A O 1
ATOM 911 N N . THR A 1 116 ? 4.220 5.926 -15.255 1.00 93.31 116 THR A N 1
ATOM 912 C CA . THR A 1 116 ? 3.325 4.972 -14.601 1.00 93.31 116 THR A CA 1
ATOM 913 C C . THR A 1 116 ? 1.981 4.897 -15.307 1.00 93.31 116 THR A C 1
ATOM 915 O O . THR A 1 116 ? 1.476 5.898 -15.813 1.00 93.31 116 THR A O 1
ATOM 918 N N . ASP A 1 117 ? 1.389 3.711 -15.287 1.00 95.56 117 ASP A N 1
ATOM 919 C CA . ASP A 1 117 ? 0.007 3.489 -15.682 1.00 95.56 117 ASP A CA 1
ATOM 920 C C . ASP A 1 117 ? -0.914 3.625 -14.467 1.00 95.56 117 ASP A C 1
ATOM 922 O O . ASP A 1 117 ? -0.533 3.309 -13.338 1.00 95.56 117 ASP A O 1
ATOM 926 N N . ILE A 1 118 ? -2.164 4.036 -14.685 1.00 96.31 118 ILE A N 1
ATOM 927 C CA . ILE A 1 118 ? -3.194 3.960 -13.644 1.00 96.31 118 ILE A CA 1
ATOM 928 C C . ILE A 1 118 ? -3.905 2.617 -13.763 1.00 96.31 118 ILE A C 1
ATOM 930 O O . ILE A 1 118 ? -4.697 2.395 -14.678 1.00 96.31 118 ILE A O 1
ATOM 934 N N . VAL A 1 119 ? -3.642 1.723 -12.813 1.00 96.25 119 VAL A N 1
ATOM 935 C CA . VAL A 1 119 ? -4.231 0.381 -12.789 1.00 96.25 119 VAL A CA 1
ATOM 936 C C . VAL A 1 119 ? -5.299 0.319 -11.708 1.00 96.25 119 VAL A C 1
ATOM 938 O O . VAL A 1 119 ? -5.033 0.628 -10.547 1.00 96.25 119 VAL A O 1
ATOM 941 N N . VAL A 1 120 ? -6.510 -0.101 -12.083 1.00 95.75 120 VAL A N 1
ATOM 942 C CA . VAL A 1 120 ? -7.649 -0.263 -11.168 1.00 95.75 120 VAL A CA 1
ATOM 943 C C . VAL A 1 120 ? -8.032 -1.733 -11.082 1.00 95.75 120 VAL A C 1
ATOM 945 O O . VAL A 1 120 ? -8.250 -2.382 -12.102 1.00 95.75 120 VAL A O 1
ATOM 948 N N . PHE A 1 121 ? -8.146 -2.263 -9.867 1.00 93.88 121 PHE A N 1
ATOM 949 C CA . PHE A 1 121 ? -8.479 -3.666 -9.637 1.00 93.88 121 PHE A CA 1
ATOM 950 C C . PHE A 1 121 ? -9.350 -3.863 -8.384 1.00 93.88 121 PHE A C 1
ATOM 952 O O . PHE A 1 121 ? -9.365 -3.016 -7.483 1.00 93.88 121 PHE A O 1
ATOM 959 N N . PRO A 1 122 ? -10.105 -4.974 -8.296 1.00 92.56 122 PRO A N 1
ATOM 960 C CA . PRO A 1 122 ? -10.845 -5.316 -7.089 1.00 92.56 122 PRO A CA 1
ATOM 961 C C . PRO A 1 122 ? -9.929 -5.570 -5.887 1.00 92.56 122 PRO A C 1
ATOM 963 O O . PRO A 1 122 ? -8.992 -6.360 -5.967 1.00 92.56 122 PRO A O 1
ATOM 966 N N . ALA A 1 123 ? -10.265 -5.003 -4.727 1.00 87.12 123 ALA A N 1
ATOM 967 C CA . ALA A 1 123 ? -9.533 -5.223 -3.473 1.00 87.12 123 ALA A CA 1
ATOM 968 C C . ALA A 1 123 ? -9.567 -6.689 -2.992 1.00 87.12 123 ALA A C 1
ATOM 970 O O . ALA A 1 123 ? -8.759 -7.092 -2.158 1.00 87.12 123 ALA A O 1
ATOM 971 N N . SER A 1 124 ? -10.530 -7.473 -3.486 1.00 78.31 124 SER A N 1
ATOM 972 C CA . SER A 1 124 ? -10.699 -8.896 -3.186 1.00 78.31 124 SER A CA 1
ATOM 973 C C . SER A 1 124 ? -9.799 -9.808 -4.013 1.00 78.31 124 SER A C 1
ATOM 975 O O . SER A 1 124 ? -9.711 -10.993 -3.689 1.00 78.31 124 SER A O 1
ATOM 977 N N . ILE A 1 125 ? -9.130 -9.298 -5.057 1.00 62.56 125 ILE A N 1
ATOM 978 C CA . ILE A 1 125 ? -8.126 -10.070 -5.788 1.00 62.56 125 ILE A CA 1
ATOM 979 C C . ILE A 1 125 ? -6.894 -10.196 -4.886 1.00 62.56 125 ILE A C 1
ATOM 981 O O . ILE A 1 125 ? -5.911 -9.475 -4.982 1.00 62.56 125 ILE A O 1
ATOM 985 N N . LEU A 1 126 ? -6.963 -11.168 -3.983 1.00 52.97 126 LEU A N 1
ATOM 986 C CA . LEU A 1 126 ? -5.858 -11.673 -3.172 1.00 52.97 126 LEU A CA 1
ATOM 987 C C . LEU A 1 126 ? -4.921 -12.587 -3.996 1.00 52.97 126 LEU A C 1
ATOM 989 O O . LEU A 1 126 ? -4.102 -13.300 -3.428 1.00 52.97 126 LEU A O 1
ATOM 993 N N . ALA A 1 127 ? -5.055 -12.615 -5.329 1.00 38.66 127 ALA A N 1
ATOM 994 C CA . ALA A 1 127 ? -4.636 -13.748 -6.159 1.00 38.66 127 ALA A CA 1
ATOM 995 C C . ALA A 1 127 ? -3.757 -13.410 -7.379 1.00 38.66 127 ALA A C 1
ATOM 997 O O . ALA A 1 127 ? -3.541 -14.283 -8.212 1.00 38.66 127 ALA A O 1
ATOM 998 N N . ILE A 1 128 ? -3.187 -12.203 -7.496 1.00 45.41 128 ILE A N 1
ATOM 999 C CA . ILE A 1 128 ? -2.049 -11.975 -8.424 1.00 45.41 128 ILE A CA 1
ATOM 1000 C C . ILE A 1 128 ? -0.711 -12.094 -7.669 1.00 45.41 128 ILE A C 1
ATOM 1002 O O . ILE A 1 128 ? 0.333 -11.630 -8.113 1.00 45.41 128 ILE A O 1
ATOM 1006 N N . ALA A 1 129 ? -0.709 -12.749 -6.506 1.00 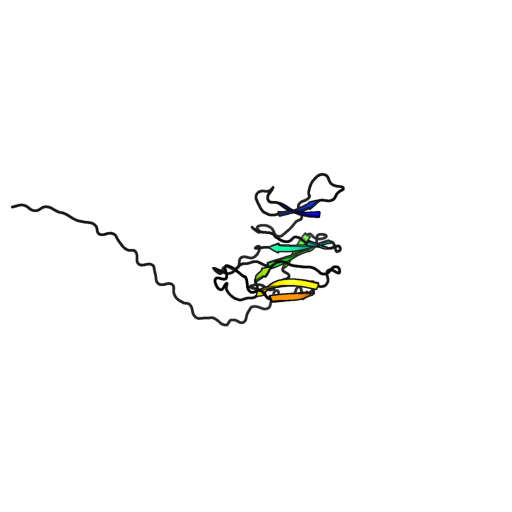43.09 129 ALA A N 1
ATOM 1007 C CA . ALA A 1 129 ? 0.514 -13.075 -5.779 1.00 43.09 129 ALA A CA 1
ATOM 1008 C C . ALA A 1 129 ? 1.321 -14.224 -6.430 1.00 43.09 129 ALA A C 1
ATOM 1010 O O . ALA A 1 129 ? 2.432 -14.498 -5.984 1.00 43.09 129 ALA A O 1
ATOM 1011 N N . SER A 1 130 ? 0.798 -14.887 -7.474 1.00 37.97 130 SER A N 1
ATOM 1012 C CA . SER A 1 130 ? 1.399 -16.098 -8.064 1.00 37.97 130 SER A CA 1
ATOM 1013 C C . SER A 1 130 ? 1.698 -16.046 -9.566 1.00 37.97 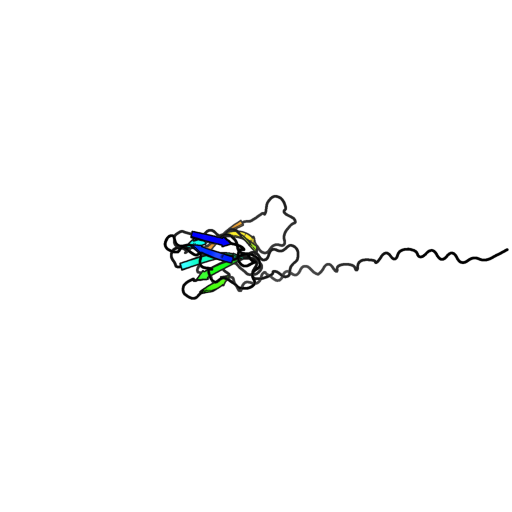130 SER A C 1
ATOM 1015 O O . SER A 1 130 ? 2.261 -17.007 -10.086 1.00 37.97 130 SER A O 1
ATOM 1017 N N . ARG A 1 131 ? 1.387 -14.960 -10.289 1.00 41.31 131 ARG A N 1
ATOM 1018 C CA . ARG A 1 131 ? 1.833 -14.836 -11.687 1.00 41.31 131 ARG A CA 1
ATOM 1019 C C . ARG A 1 131 ? 3.236 -14.235 -11.706 1.00 41.31 131 ARG A C 1
ATOM 1021 O O . ARG A 1 131 ? 3.401 -13.020 -11.683 1.00 41.31 131 ARG A O 1
ATOM 1028 N N . SER A 1 132 ? 4.242 -15.106 -11.692 1.00 39.09 132 SER A N 1
ATOM 1029 C CA . SER A 1 132 ? 5.607 -14.746 -12.071 1.00 39.09 132 SER A CA 1
ATOM 1030 C C . SER A 1 132 ? 5.594 -14.104 -13.460 1.00 39.09 132 SER A C 1
ATOM 1032 O O . SER A 1 132 ? 4.857 -14.554 -14.342 1.00 39.09 132 SER A O 1
ATOM 1034 N N . ALA A 1 133 ? 6.406 -13.064 -13.653 1.00 43.50 133 ALA A N 1
ATOM 1035 C CA . ALA A 1 133 ? 6.714 -12.550 -14.984 1.00 43.50 133 ALA A CA 1
ATOM 1036 C C . ALA A 1 133 ? 7.169 -13.706 -15.907 1.00 43.50 133 ALA A C 1
ATOM 1038 O O . ALA A 1 133 ? 7.765 -14.667 -15.404 1.00 43.50 133 ALA A O 1
ATOM 1039 N N . PRO A 1 134 ? 6.891 -13.656 -17.224 1.00 35.50 134 PRO A N 1
ATOM 1040 C CA . PRO A 1 134 ? 7.486 -14.602 -18.160 1.00 35.50 134 PRO A CA 1
ATOM 1041 C C . PRO A 1 134 ? 9.011 -14.536 -18.033 1.00 35.50 134 PRO A C 1
ATOM 1043 O O . PRO A 1 134 ? 9.597 -13.456 -17.949 1.00 35.50 134 PRO A O 1
ATOM 1046 N N . ALA A 1 135 ? 9.630 -15.711 -17.946 1.00 37.78 135 ALA A N 1
ATOM 1047 C CA . ALA A 1 135 ? 11.069 -15.879 -17.846 1.00 37.78 135 ALA A CA 1
ATOM 1048 C C . ALA A 1 135 ? 11.730 -15.616 -19.207 1.00 37.78 135 ALA A C 1
ATOM 1050 O O . ALA A 1 135 ? 12.289 -16.528 -19.803 1.00 37.78 135 ALA A O 1
ATOM 1051 N N . ASP A 1 136 ? 11.682 -14.379 -19.691 1.00 39.03 136 ASP A N 1
ATOM 1052 C CA . ASP A 1 136 ? 12.548 -13.962 -20.791 1.00 39.03 136 ASP A CA 1
ATOM 1053 C C . ASP A 1 136 ? 13.856 -13.458 -20.185 1.00 39.03 136 ASP A C 1
ATOM 1055 O O . ASP A 1 136 ? 14.042 -12.288 -19.847 1.00 39.03 136 ASP A O 1
ATOM 1059 N N . GLY A 1 137 ? 14.750 -14.421 -19.957 1.00 32.25 137 GLY A N 1
ATOM 1060 C CA . GLY A 1 137 ? 16.126 -14.169 -19.573 1.00 32.25 137 GLY A CA 1
ATOM 1061 C C . GLY A 1 137 ? 16.861 -13.443 -20.694 1.00 32.25 137 GLY A C 1
ATOM 1062 O O . GLY A 1 137 ? 17.092 -14.003 -21.762 1.00 32.25 137 GLY A O 1
ATOM 1063 N N . LEU A 1 138 ? 17.289 -12.212 -20.428 1.00 35.47 138 LEU A N 1
ATOM 1064 C CA . LEU A 1 138 ? 18.425 -11.633 -21.134 1.00 35.47 138 LEU A CA 1
ATOM 1065 C C . LEU A 1 138 ? 19.704 -12.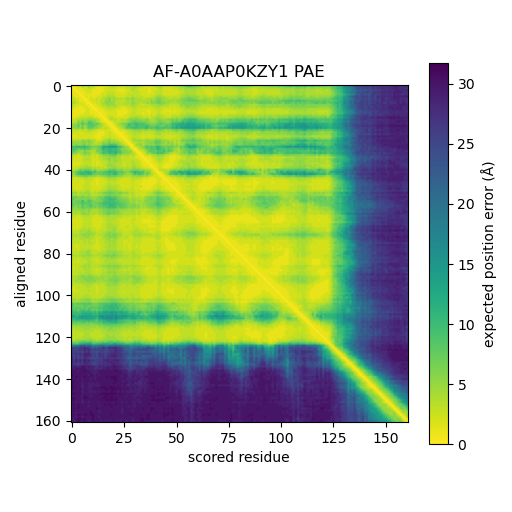289 -20.581 1.00 35.47 138 LEU A C 1
ATOM 1067 O O . LEU A 1 138 ? 19.884 -12.308 -19.358 1.00 35.47 138 LEU A O 1
ATOM 1071 N N . PRO A 1 139 ? 20.581 -12.857 -21.432 1.00 36.88 139 PRO A N 1
ATOM 1072 C CA . PRO A 1 139 ? 21.814 -13.478 -20.976 1.00 36.88 139 PRO A CA 1
ATOM 1073 C C . PRO A 1 139 ? 22.721 -12.428 -20.330 1.00 36.88 139 PRO A C 1
ATOM 1075 O O . PRO A 1 139 ? 22.815 -11.289 -20.791 1.00 36.88 139 PRO A O 1
ATOM 1078 N N . GLY A 1 140 ? 23.357 -12.832 -19.230 1.00 38.75 140 GLY A N 1
ATOM 1079 C CA . GLY A 1 140 ? 24.141 -11.958 -18.372 1.00 38.75 140 GLY A CA 1
ATOM 1080 C C . GLY A 1 140 ? 25.215 -11.188 -19.133 1.00 38.75 140 GLY A C 1
ATOM 1081 O O . GLY A 1 140 ? 26.058 -11.772 -19.811 1.00 38.75 140 GLY A O 1
ATOM 1082 N N . GLN A 1 141 ? 25.229 -9.870 -18.949 1.00 36.47 141 GLN A N 1
ATOM 1083 C CA . GLN A 1 141 ? 26.466 -9.125 -19.114 1.00 36.47 141 GLN A CA 1
ATOM 1084 C C . GLN A 1 141 ? 27.335 -9.413 -17.894 1.00 36.47 141 GLN A C 1
ATOM 1086 O O . GLN A 1 141 ? 27.041 -8.981 -16.778 1.00 36.47 141 GLN A O 1
ATOM 1091 N N . ALA A 1 142 ? 28.384 -10.202 -18.114 1.00 35.53 142 ALA A N 1
ATOM 1092 C CA . ALA A 1 142 ? 29.476 -10.336 -17.173 1.00 35.53 142 ALA A CA 1
ATOM 1093 C C . ALA A 1 142 ? 30.055 -8.942 -16.895 1.00 35.53 142 ALA A C 1
ATOM 1095 O O . ALA A 1 142 ? 30.456 -8.232 -17.815 1.00 35.53 142 ALA A O 1
ATOM 1096 N N . ILE A 1 143 ? 30.083 -8.558 -15.622 1.00 41.44 143 ILE A N 1
ATOM 1097 C CA . ILE A 1 143 ? 30.836 -7.397 -15.151 1.00 41.44 143 ILE A CA 1
ATOM 1098 C C . ILE A 1 143 ? 32.321 -7.741 -15.359 1.00 41.44 143 ILE A C 1
ATOM 1100 O O . ILE A 1 143 ? 32.778 -8.725 -14.769 1.00 41.44 143 ILE A O 1
ATOM 1104 N N . PRO A 1 144 ? 33.088 -7.011 -16.189 1.00 38.91 144 PRO A N 1
ATOM 1105 C CA . PRO A 1 144 ? 34.524 -7.240 -16.267 1.00 38.91 144 PRO A CA 1
ATOM 1106 C C . PRO A 1 144 ? 35.168 -6.853 -14.925 1.00 38.91 144 PRO A C 1
ATOM 1108 O O . PRO A 1 144 ? 34.758 -5.857 -14.321 1.00 38.91 144 PRO A O 1
ATOM 1111 N N . PRO A 1 145 ? 36.153 -7.618 -14.421 1.00 38.12 145 PRO A N 1
ATOM 1112 C CA . PRO A 1 145 ? 36.812 -7.284 -13.169 1.00 38.12 145 PRO A CA 1
ATOM 1113 C C . PRO A 1 145 ? 37.545 -5.946 -13.299 1.00 38.12 145 PRO A C 1
ATOM 1115 O O . PRO A 1 145 ? 38.260 -5.704 -14.272 1.00 38.12 145 PRO A O 1
ATOM 1118 N N . SER A 1 146 ? 37.366 -5.091 -12.295 1.00 42.22 146 SER A N 1
ATOM 1119 C CA . SER A 1 146 ? 38.066 -3.820 -12.151 1.00 42.22 146 SER A CA 1
ATOM 1120 C C . SER A 1 146 ? 39.576 -4.055 -12.173 1.00 42.22 146 SER A C 1
ATOM 1122 O O . SER A 1 146 ? 40.127 -4.690 -11.272 1.00 42.22 146 SER A O 1
ATOM 1124 N N . THR A 1 147 ? 40.260 -3.545 -13.193 1.00 38.16 147 THR A N 1
ATOM 1125 C CA . THR A 1 147 ? 41.719 -3.496 -13.232 1.00 38.16 147 THR A CA 1
ATOM 1126 C C . THR A 1 147 ? 42.208 -2.602 -12.096 1.00 38.16 147 THR A C 1
ATOM 1128 O O . THR A 1 147 ? 41.990 -1.393 -12.088 1.00 38.16 147 THR A O 1
ATOM 1131 N N . SER A 1 148 ? 42.858 -3.217 -11.109 1.00 40.84 148 SER A N 1
ATOM 1132 C CA . SER A 1 148 ? 43.645 -2.522 -10.096 1.00 40.84 148 SER A CA 1
ATOM 1133 C C . SER A 1 148 ? 44.842 -1.868 -10.787 1.00 40.84 148 SER A C 1
ATOM 1135 O O . SER A 1 148 ? 45.756 -2.546 -11.251 1.00 40.84 148 SER A O 1
ATOM 1137 N N . THR A 1 149 ? 44.828 -0.544 -10.891 1.00 40.28 149 THR A N 1
ATOM 1138 C CA . THR A 1 149 ? 46.014 0.248 -11.215 1.00 40.28 149 THR A CA 1
ATOM 1139 C C . THR A 1 149 ? 46.929 0.244 -9.993 1.00 40.28 149 THR A C 1
ATOM 1141 O O . THR A 1 149 ? 46.669 0.930 -9.006 1.00 40.28 149 THR A O 1
ATOM 1144 N N . ALA A 1 150 ? 47.989 -0.562 -10.040 1.00 41.06 150 ALA A N 1
ATOM 1145 C CA . ALA A 1 150 ? 49.098 -0.462 -9.101 1.00 41.06 150 ALA A CA 1
ATOM 1146 C C . ALA A 1 150 ? 49.926 0.793 -9.425 1.00 41.06 150 ALA A C 1
ATOM 1148 O O . ALA A 1 150 ? 50.310 1.016 -10.575 1.00 41.06 150 ALA A O 1
ATOM 1149 N N . SER A 1 151 ? 50.182 1.617 -8.411 1.00 46.25 151 SER A N 1
ATOM 1150 C CA . SER A 1 151 ? 51.102 2.754 -8.483 1.00 46.25 151 SER A CA 1
ATOM 1151 C C . SER A 1 151 ? 52.533 2.278 -8.771 1.00 46.25 151 SER A C 1
ATOM 1153 O O . SER A 1 151 ? 52.936 1.250 -8.224 1.00 46.25 151 SER A O 1
ATOM 1155 N N . PRO A 1 152 ? 53.336 3.008 -9.564 1.00 41.53 152 PRO A N 1
ATOM 1156 C CA . PRO A 1 152 ? 54.736 2.658 -9.763 1.00 41.53 152 PRO A CA 1
ATOM 1157 C C . PRO A 1 152 ? 55.556 2.971 -8.503 1.00 41.53 152 PRO A C 1
ATOM 1159 O O . PRO A 1 152 ? 55.614 4.112 -8.048 1.00 41.53 152 PRO A O 1
ATOM 1162 N N . THR A 1 153 ? 56.200 1.945 -7.951 1.00 44.09 153 THR A N 1
ATOM 1163 C CA . THR A 1 153 ? 57.294 2.055 -6.982 1.00 44.09 153 THR A CA 1
ATOM 1164 C C . THR A 1 153 ? 58.558 2.485 -7.721 1.00 44.09 153 THR A C 1
ATOM 1166 O O . THR A 1 153 ? 59.055 1.767 -8.586 1.00 44.09 153 THR A O 1
ATOM 1169 N N . THR A 1 154 ? 59.082 3.665 -7.402 1.00 45.47 154 THR A N 1
ATOM 1170 C CA . THR A 1 154 ? 60.398 4.117 -7.863 1.00 45.47 154 THR A CA 1
ATOM 1171 C C . THR A 1 154 ? 61.470 3.470 -6.991 1.00 45.47 154 THR A C 1
ATOM 1173 O O . THR A 1 154 ? 61.627 3.847 -5.832 1.00 45.47 154 THR A O 1
ATOM 1176 N N . ASP A 1 155 ? 62.201 2.505 -7.546 1.00 41.44 155 ASP A N 1
ATOM 1177 C CA . ASP A 1 155 ? 63.425 1.970 -6.947 1.00 41.44 155 ASP A CA 1
ATOM 1178 C C . ASP A 1 155 ? 64.619 2.748 -7.518 1.00 41.44 155 ASP A C 1
ATOM 1180 O O . ASP A 1 155 ? 64.926 2.672 -8.708 1.00 41.44 155 ASP A O 1
ATOM 1184 N N . GLY A 1 156 ? 65.254 3.563 -6.677 1.00 40.34 156 GLY A N 1
ATOM 1185 C CA . GLY A 1 156 ? 66.463 4.320 -6.995 1.00 40.34 156 GLY A CA 1
ATOM 1186 C C . GLY A 1 156 ? 67.626 3.808 -6.158 1.00 40.34 156 GLY A C 1
ATOM 1187 O O . GLY A 1 156 ? 67.995 4.433 -5.167 1.00 40.34 156 GLY A O 1
ATOM 1188 N N . GLY A 1 157 ? 68.166 2.649 -6.536 1.00 42.38 157 GLY A N 1
ATOM 1189 C CA . GLY A 1 157 ? 69.399 2.097 -5.982 1.00 42.38 157 GLY A CA 1
ATOM 1190 C C . GLY A 1 157 ? 70.629 2.728 -6.634 1.00 42.38 157 GLY A C 1
ATOM 1191 O O . GLY A 1 157 ? 70.754 2.760 -7.855 1.00 42.38 157 GLY A O 1
ATOM 1192 N N . ALA A 1 158 ? 71.524 3.236 -5.792 1.00 46.12 158 ALA A N 1
ATOM 1193 C CA . ALA A 1 158 ? 72.806 3.819 -6.151 1.00 46.12 158 ALA A CA 1
ATOM 1194 C C . ALA A 1 158 ? 73.761 2.806 -6.806 1.00 46.12 158 ALA A C 1
ATOM 1196 O O . ALA A 1 158 ? 73.807 1.638 -6.421 1.00 46.12 158 ALA A O 1
ATOM 1197 N N . SER A 1 159 ? 74.609 3.287 -7.715 1.00 49.97 159 SER A N 1
ATOM 1198 C CA . SER A 1 159 ? 75.949 2.739 -7.934 1.00 49.97 159 SER A CA 1
ATOM 1199 C C . SER A 1 159 ? 76.889 3.833 -8.437 1.00 49.97 159 SER A C 1
ATOM 1201 O O . SER A 1 159 ? 76.528 4.666 -9.262 1.00 49.97 159 SER A O 1
ATOM 1203 N N . SER A 1 160 ? 78.059 3.820 -7.821 1.00 50.81 160 SER A N 1
ATOM 1204 C CA . SER A 1 160 ? 79.245 4.659 -7.955 1.00 50.81 160 SER A CA 1
ATOM 1205 C C . SER A 1 160 ? 79.980 4.508 -9.285 1.00 50.81 160 SER A C 1
ATOM 1207 O O . SER A 1 160 ? 80.116 3.379 -9.749 1.00 50.81 160 SER A O 1
ATOM 1209 N N . GLU A 1 161 ? 80.554 5.610 -9.774 1.00 44.22 161 GLU A N 1
ATOM 1210 C CA . GLU A 1 161 ? 81.993 5.810 -10.058 1.00 44.22 161 GLU A CA 1
ATOM 1211 C C . GLU A 1 161 ? 82.302 7.314 -10.144 1.00 44.22 161 GLU A C 1
ATOM 1213 O O . GLU A 1 161 ? 81.429 8.069 -10.636 1.00 44.22 161 GLU A O 1
#

Organism: NCBI:txid152371

Nearest PDB structures (foldseek):
  8wt1-assembly1_H  TM=7.544E-01  e=3.002E-03  Geobacillus stearothermophilus ATCC 12980
  1k32-assembly1_E  TM=6.022E-01  e=5.239E-03  Thermoplasma acidophilum
  4bh6-assembly3_A  TM=7.729E-01  e=8.472E-02  Saccharomyces cerevisiae
  5a31-assembly1_R  TM=7.721E-01  e=1.058E-01  Homo sapiens
  5wlc-assembly1_LH  TM=5.343E-01  e=6.413E-02  Saccharomyces cerevisiae BY4741